Protein AF-A0A2W4SAF0-F1 (afdb_monomer_lite)

pLDDT: mean 78.3, std 9.31, range [55.16, 93.12]

Structure (mmCIF, N/CA/C/O backbone):
data_AF-A0A2W4SAF0-F1
#
_entry.id   AF-A0A2W4SAF0-F1
#
loop_
_atom_site.group_PDB
_atom_site.id
_atom_site.type_symbol
_atom_site.label_atom_id
_atom_site.label_alt_id
_atom_site.label_comp_id
_atom_site.label_asym_id
_atom_site.label_entity_id
_atom_site.label_seq_id
_atom_site.pdbx_PDB_ins_code
_atom_site.Cartn_x
_atom_site.Cartn_y
_atom_site.Cartn_z
_atom_site.occupancy
_atom_site.B_iso_or_equiv
_atom_site.auth_seq_id
_atom_site.auth_comp_id
_atom_site.auth_asym_id
_atom_site.auth_atom_id
_atom_site.pdbx_PDB_model_num
ATOM 1 N N . ILE A 1 1 ? -5.925 -13.172 21.850 1.00 57.97 1 ILE A N 1
ATOM 2 C CA . ILE A 1 1 ? -5.957 -11.997 20.949 1.00 57.97 1 ILE A CA 1
ATOM 3 C C . ILE A 1 1 ? -6.164 -12.538 19.541 1.00 57.97 1 ILE A C 1
ATOM 5 O O . ILE A 1 1 ? -5.420 -13.425 19.149 1.00 57.97 1 ILE A O 1
ATOM 9 N N . VAL A 1 2 ? -7.219 -12.111 18.854 1.00 58.62 2 VAL A N 1
ATOM 10 C CA . VAL A 1 2 ? -7.571 -12.497 17.485 1.00 58.62 2 VAL A CA 1
ATOM 11 C C . VAL A 1 2 ? -7.291 -11.284 16.609 1.00 58.62 2 VAL A C 1
ATOM 13 O O . VAL A 1 2 ? -8.038 -10.312 16.633 1.00 58.62 2 VAL A O 1
ATOM 16 N N . THR A 1 3 ? -6.193 -11.334 15.867 1.00 69.50 3 THR A N 1
ATOM 17 C CA . THR A 1 3 ? -5.802 -10.283 14.927 1.00 69.50 3 THR A CA 1
ATOM 18 C C . THR A 1 3 ? -5.999 -10.814 13.518 1.00 69.50 3 THR A C 1
ATOM 20 O O . THR A 1 3 ? -5.421 -11.842 13.165 1.00 69.50 3 THR A O 1
ATOM 23 N N . LEU A 1 4 ? -6.781 -10.115 12.699 1.00 69.56 4 LEU A N 1
ATOM 24 C CA . LEU A 1 4 ? -6.817 -10.355 11.264 1.00 69.56 4 LEU A CA 1
ATOM 25 C C . LEU A 1 4 ? -5.689 -9.552 10.623 1.00 69.56 4 LEU A C 1
ATOM 27 O O . LEU A 1 4 ? -5.702 -8.323 10.632 1.00 69.56 4 LEU A O 1
ATOM 31 N N . THR A 1 5 ? -4.704 -10.257 10.079 1.00 72.69 5 THR A N 1
ATOM 32 C CA . THR A 1 5 ? -3.696 -9.656 9.205 1.00 72.69 5 THR A CA 1
ATOM 33 C C . THR A 1 5 ? -3.988 -10.107 7.789 1.00 72.69 5 THR A C 1
ATOM 35 O O . THR A 1 5 ? -3.860 -11.289 7.478 1.00 72.69 5 THR A O 1
ATOM 38 N N . THR A 1 6 ? -4.378 -9.164 6.942 1.00 70.25 6 THR A N 1
ATOM 39 C CA . THR A 1 6 ? -4.537 -9.393 5.512 1.00 70.25 6 THR A CA 1
ATOM 40 C C . THR A 1 6 ? -3.357 -8.743 4.813 1.00 70.25 6 THR A C 1
ATOM 42 O O . THR A 1 6 ? -3.271 -7.520 4.717 1.00 70.25 6 THR A O 1
ATOM 45 N N . GLU A 1 7 ? -2.428 -9.557 4.329 1.00 68.31 7 GLU A N 1
ATOM 46 C CA . GLU A 1 7 ? -1.390 -9.088 3.420 1.00 68.31 7 GLU A CA 1
ATOM 47 C C . GLU A 1 7 ? -1.877 -9.299 1.989 1.00 68.31 7 GLU A C 1
ATOM 49 O O . GLU A 1 7 ? -2.079 -10.427 1.543 1.00 68.31 7 GLU A O 1
ATOM 54 N N . ILE A 1 8 ? -2.112 -8.196 1.282 1.00 64.69 8 ILE A N 1
ATOM 55 C CA . ILE A 1 8 ? -2.443 -8.211 -0.136 1.00 64.69 8 ILE A CA 1
ATOM 56 C C . ILE A 1 8 ? -1.169 -7.809 -0.867 1.00 64.69 8 ILE A C 1
ATOM 58 O O . ILE A 1 8 ? -0.891 -6.633 -1.117 1.00 64.69 8 ILE A O 1
ATOM 62 N N . ALA A 1 9 ? -0.381 -8.813 -1.237 1.00 58.97 9 ALA A N 1
ATOM 63 C CA . ALA A 1 9 ? 0.497 -8.646 -2.375 1.00 58.97 9 ALA A CA 1
ATOM 64 C C . ALA A 1 9 ? -0.417 -8.484 -3.595 1.00 58.97 9 ALA A C 1
ATOM 66 O O . ALA A 1 9 ? -1.058 -9.438 -4.033 1.00 58.97 9 ALA A O 1
ATOM 67 N N . LEU A 1 10 ? -0.511 -7.264 -4.125 1.00 63.44 10 LEU A N 1
ATOM 68 C CA . LEU A 1 10 ? -0.980 -7.060 -5.489 1.00 63.44 10 LEU A CA 1
ATOM 69 C C . LEU A 1 10 ? 0.072 -7.756 -6.355 1.00 63.44 10 LEU A C 1
ATOM 71 O O . LEU A 1 10 ? 1.126 -7.188 -6.625 1.00 63.44 10 LEU A O 1
ATOM 75 N N . ALA A 1 11 ? -0.146 -9.042 -6.637 1.00 55.16 11 ALA A N 1
ATOM 76 C CA . ALA A 1 11 ? 0.834 -9.981 -7.177 1.00 55.16 11 ALA A CA 1
ATOM 77 C C . ALA A 1 11 ? 1.125 -9.716 -8.666 1.00 55.16 11 ALA A C 1
ATOM 79 O O . ALA A 1 11 ? 1.026 -10.601 -9.510 1.00 55.16 11 ALA A O 1
ATOM 80 N N . GLY A 1 12 ? 1.458 -8.471 -8.992 1.00 64.62 12 GLY A N 1
ATOM 81 C CA . GLY A 1 12 ? 1.795 -8.004 -10.318 1.00 64.62 12 GLY A CA 1
ATOM 82 C C . GLY A 1 12 ? 2.854 -6.916 -10.225 1.00 64.62 12 GLY A C 1
ATOM 83 O O . GLY A 1 12 ? 2.687 -5.915 -9.530 1.00 64.62 12 GLY A O 1
ATOM 84 N N . SER 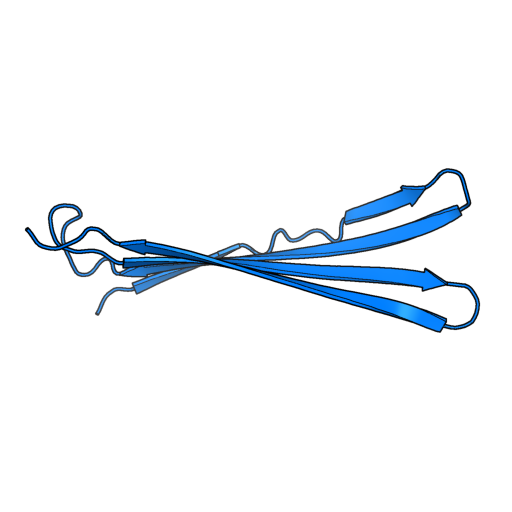A 1 13 ? 3.951 -7.116 -10.947 1.00 71.69 13 SER A N 1
ATOM 85 C CA . SER A 1 13 ? 4.839 -6.019 -11.314 1.00 71.69 13 SER A CA 1
ATOM 86 C C . SER A 1 13 ? 4.213 -5.296 -12.499 1.00 71.69 13 SER A C 1
ATOM 88 O O . SER A 1 13 ? 4.096 -5.854 -13.590 1.00 71.69 13 SER A O 1
ATOM 90 N N . TYR A 1 14 ? 3.780 -4.060 -12.284 1.00 79.75 14 TYR A N 1
ATOM 91 C CA . TYR A 1 14 ? 3.202 -3.222 -13.326 1.00 79.75 14 TYR A CA 1
ATOM 92 C C . TYR A 1 14 ? 4.335 -2.561 -14.097 1.00 79.75 14 TYR A C 1
ATOM 94 O O . TYR A 1 14 ? 5.097 -1.783 -13.525 1.00 79.75 14 TYR A O 1
ATOM 102 N N . THR A 1 15 ? 4.459 -2.880 -15.384 1.00 81.50 15 THR A N 1
ATOM 103 C CA . THR A 1 15 ? 5.442 -2.241 -16.261 1.00 81.50 15 THR A CA 1
ATOM 104 C C . THR A 1 15 ? 4.758 -1.163 -17.087 1.00 81.50 15 THR A C 1
ATOM 106 O O . THR A 1 15 ? 3.799 -1.442 -17.802 1.00 81.50 15 THR A O 1
ATOM 109 N N . PHE A 1 16 ? 5.265 0.060 -17.001 1.00 81.75 16 PHE A N 1
ATOM 110 C CA . PHE A 1 16 ? 4.838 1.184 -17.822 1.00 81.75 16 PHE A CA 1
ATOM 111 C C . PHE A 1 16 ? 5.969 1.507 -18.794 1.00 81.75 16 PHE A C 1
ATOM 113 O O . PHE A 1 16 ? 7.109 1.679 -18.367 1.00 81.75 16 PHE A O 1
ATOM 120 N N . ALA A 1 17 ? 5.666 1.578 -20.086 1.00 80.19 17 ALA A N 1
ATOM 121 C CA . ALA A 1 17 ? 6.593 2.061 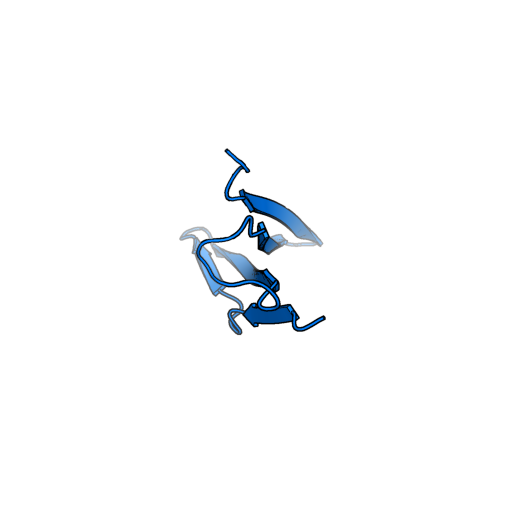-21.100 1.00 80.19 17 ALA A CA 1
ATOM 122 C C . ALA A 1 17 ? 6.154 3.464 -21.515 1.00 80.19 17 ALA A C 1
ATOM 124 O O . ALA A 1 17 ? 5.004 3.673 -21.897 1.00 80.19 17 ALA A O 1
ATOM 125 N N . VAL A 1 18 ? 7.057 4.429 -21.399 1.00 73.00 18 VAL A N 1
ATOM 126 C CA . VAL A 1 18 ? 6.842 5.789 -21.898 1.00 73.00 18 VAL A CA 1
ATOM 127 C C . VAL A 1 18 ? 7.262 5.822 -23.376 1.00 73.00 18 VAL A C 1
ATOM 129 O O . VAL A 1 18 ? 8.159 5.074 -23.766 1.00 73.00 18 VAL A O 1
ATOM 132 N N . GLU A 1 19 ? 6.651 6.673 -24.212 1.00 74.25 19 GLU A N 1
ATOM 133 C CA . GLU A 1 19 ? 6.942 6.760 -25.664 1.00 74.25 19 GLU A CA 1
ATOM 134 C C . GLU A 1 19 ? 8.437 6.919 -25.999 1.00 74.25 19 GLU A C 1
ATOM 136 O O . GLU A 1 19 ? 8.884 6.509 -27.065 1.00 74.25 19 GLU A O 1
ATOM 141 N N . ASN A 1 20 ? 9.235 7.466 -25.078 1.00 72.69 20 ASN A N 1
ATOM 142 C CA . ASN A 1 20 ? 10.678 7.651 -25.233 1.00 72.69 20 ASN A CA 1
ATOM 143 C C . ASN A 1 20 ? 11.529 6.402 -24.906 1.00 72.69 20 ASN A C 1
ATOM 145 O O . ASN A 1 20 ? 12.750 6.510 -24.813 1.00 72.69 20 ASN A O 1
ATOM 149 N N . GLY A 1 21 ? 10.914 5.234 -24.698 1.00 69.38 21 GLY A N 1
ATOM 150 C CA . GLY A 1 21 ? 11.617 3.971 -24.451 1.00 69.38 21 GLY A CA 1
ATOM 151 C C . GLY A 1 21 ? 12.051 3.741 -23.000 1.00 69.38 21 GLY A C 1
ATOM 152 O O . GLY A 1 21 ? 12.681 2.723 -22.710 1.00 69.38 21 GLY A O 1
ATOM 153 N N . LEU A 1 22 ? 11.700 4.634 -22.068 1.00 75.12 22 LEU A N 1
ATOM 154 C CA . LEU A 1 22 ? 11.886 4.385 -20.639 1.00 75.12 22 LEU A CA 1
ATOM 155 C C . LEU A 1 22 ? 10.804 3.423 -20.140 1.00 75.12 22 LEU A C 1
ATOM 157 O O . LEU A 1 22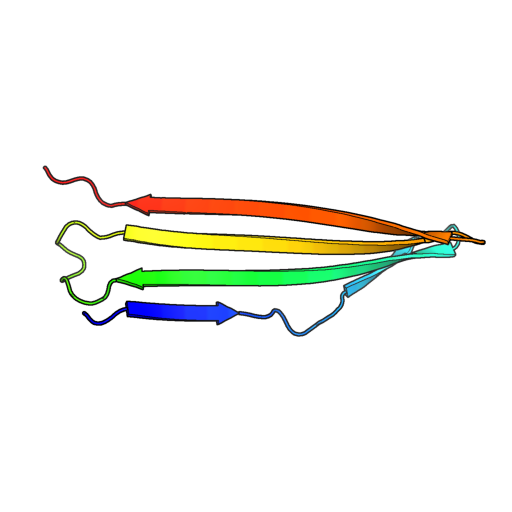 ? 9.630 3.780 -20.045 1.00 75.12 22 LEU A O 1
ATOM 161 N N . ALA A 1 23 ? 11.209 2.202 -19.796 1.00 82.00 23 ALA A N 1
ATOM 162 C CA . ALA A 1 23 ? 10.368 1.273 -19.054 1.00 82.00 23 ALA A CA 1
ATOM 163 C C . ALA A 1 23 ? 10.520 1.530 -17.548 1.00 82.00 23 ALA A C 1
ATOM 165 O O . ALA A 1 23 ? 11.622 1.769 -17.060 1.00 82.00 23 ALA A O 1
ATOM 166 N N . THR A 1 24 ? 9.430 1.461 -16.793 1.00 83.06 24 THR A N 1
ATOM 167 C CA . THR A 1 24 ? 9.439 1.487 -15.328 1.00 83.06 24 THR A CA 1
ATOM 168 C C . THR A 1 24 ? 8.604 0.329 -14.806 1.00 83.06 24 THR A C 1
ATOM 170 O O . THR A 1 24 ? 7.464 0.158 -15.223 1.00 83.06 24 THR A O 1
ATOM 173 N N . SER A 1 25 ? 9.155 -0.456 -13.884 1.00 86.81 25 SER A N 1
ATOM 174 C CA . SER A 1 25 ? 8.432 -1.526 -13.190 1.00 86.81 25 SER A CA 1
ATOM 175 C C . SER A 1 25 ? 8.040 -1.066 -11.794 1.00 86.81 25 SER A C 1
ATOM 177 O O . SER A 1 25 ? 8.825 -0.393 -11.124 1.00 86.81 25 SER A O 1
ATOM 179 N N . MET A 1 26 ? 6.841 -1.423 -11.351 1.00 86.81 26 MET A N 1
ATOM 180 C CA . MET A 1 26 ? 6.285 -1.038 -10.063 1.00 86.81 26 MET A CA 1
ATOM 181 C C . MET A 1 26 ? 5.670 -2.247 -9.354 1.00 86.81 26 MET A C 1
ATOM 183 O O . MET A 1 26 ? 4.799 -2.910 -9.911 1.00 86.81 26 MET A O 1
ATOM 187 N N . THR A 1 27 ? 6.080 -2.502 -8.113 1.00 86.25 27 THR A N 1
ATOM 188 C CA . THR A 1 27 ? 5.581 -3.611 -7.285 1.00 86.25 27 THR A CA 1
ATOM 189 C C . THR A 1 27 ? 4.918 -3.054 -6.020 1.00 86.25 27 THR A C 1
ATOM 191 O O . THR A 1 27 ? 5.618 -2.696 -5.063 1.00 86.25 27 THR A O 1
ATOM 194 N N . PRO A 1 28 ? 3.579 -2.929 -6.001 1.00 83.38 28 PRO A N 1
ATOM 195 C CA . PRO A 1 28 ? 2.845 -2.496 -4.821 1.00 83.38 28 PRO A CA 1
ATOM 196 C C . PRO A 1 28 ? 2.631 -3.647 -3.826 1.00 83.38 28 PRO A C 1
ATOM 198 O O . PRO A 1 28 ? 2.332 -4.781 -4.195 1.00 83.38 28 PRO A O 1
ATOM 201 N N . ARG A 1 29 ? 2.752 -3.342 -2.534 1.00 86.25 29 ARG A N 1
ATOM 202 C CA . ARG A 1 29 ? 2.483 -4.244 -1.408 1.00 86.25 29 ARG A CA 1
ATOM 203 C C . ARG A 1 29 ? 1.550 -3.548 -0.430 1.00 86.25 29 ARG A C 1
ATOM 205 O O . ARG A 1 29 ? 1.856 -2.443 0.017 1.00 86.25 29 ARG A O 1
ATOM 212 N N . LEU A 1 30 ? 0.435 -4.191 -0.102 1.00 85.06 30 LEU A N 1
ATOM 213 C CA . LEU A 1 30 ? -0.557 -3.674 0.833 1.00 85.06 30 LEU A CA 1
ATOM 214 C C . LEU A 1 30 ? -0.647 -4.599 2.044 1.00 85.06 30 LEU A C 1
ATOM 216 O O . LEU A 1 30 ? -0.722 -5.818 1.899 1.00 85.06 30 LEU A O 1
ATOM 220 N N . LYS A 1 31 ? -0.688 -4.026 3.243 1.00 87.94 31 LYS A N 1
ATOM 221 C CA . LYS A 1 31 ? -0.897 -4.773 4.482 1.00 87.94 31 LYS A CA 1
ATOM 222 C C . LYS A 1 31 ? -1.989 -4.104 5.298 1.00 87.94 31 LYS A C 1
ATOM 224 O O . LYS A 1 31 ? -1.876 -2.936 5.647 1.00 87.94 31 LYS A O 1
ATOM 229 N N . ALA A 1 32 ? -3.034 -4.854 5.615 1.00 83.81 32 ALA A N 1
ATOM 230 C CA . ALA A 1 32 ? -4.092 -4.436 6.517 1.00 83.81 32 ALA A CA 1
ATOM 231 C C . ALA A 1 32 ? -4.019 -5.264 7.802 1.00 83.81 32 ALA A C 1
ATOM 233 O O . ALA A 1 32 ? -3.931 -6.492 7.755 1.00 83.81 32 ALA A O 1
ATOM 234 N N . VAL A 1 33 ? -4.066 -4.600 8.953 1.00 85.56 33 VAL A N 1
ATOM 235 C CA . VAL A 1 33 ? -4.117 -5.257 10.262 1.00 85.56 33 VAL A CA 1
ATOM 236 C C . VAL A 1 33 ? -5.320 -4.722 11.018 1.00 85.56 33 VAL A C 1
ATOM 238 O O . VAL A 1 33 ? -5.427 -3.517 11.232 1.00 85.56 33 VAL A O 1
ATOM 241 N N . ALA A 1 34 ? -6.212 -5.613 11.439 1.00 80.75 34 ALA A N 1
ATOM 242 C CA . ALA A 1 34 ? -7.363 -5.295 12.271 1.00 80.75 34 ALA A CA 1
ATOM 243 C C . ALA A 1 34 ? -7.391 -6.210 13.501 1.00 80.75 34 ALA A C 1
ATOM 245 O O . ALA A 1 34 ? -7.245 -7.428 13.392 1.00 80.75 34 ALA A O 1
ATOM 246 N N . ASP A 1 35 ? -7.586 -5.626 14.681 1.00 76.25 35 ASP A N 1
ATOM 247 C CA . ASP A 1 35 ? -7.880 -6.390 15.893 1.00 76.25 35 ASP A CA 1
ATOM 248 C C . ASP A 1 35 ? -9.373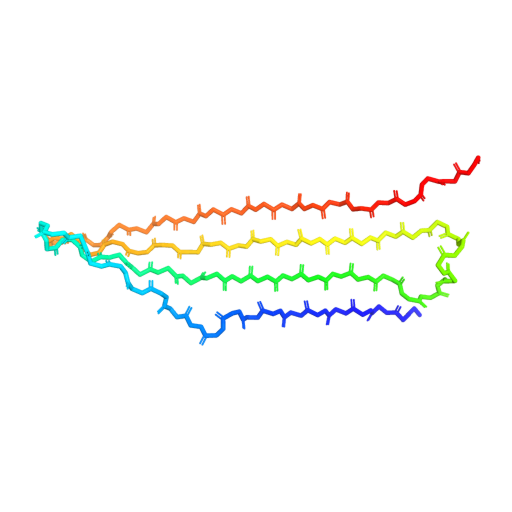 -6.753 15.909 1.00 76.25 35 ASP A C 1
ATOM 250 O O . ASP A 1 35 ? -10.227 -5.868 15.916 1.00 76.25 35 ASP A O 1
ATOM 254 N N . LEU A 1 36 ? -9.682 -8.052 15.893 1.00 72.25 36 LEU A N 1
ATOM 255 C CA . LEU A 1 36 ? -11.048 -8.584 15.902 1.00 72.25 36 LEU A CA 1
ATOM 256 C C . LEU A 1 36 ? -11.463 -9.116 17.281 1.00 72.25 36 LEU A C 1
ATOM 258 O O . LEU A 1 36 ? -12.497 -9.766 17.411 1.00 72.25 36 LEU A O 1
ATOM 262 N N . THR A 1 37 ? -10.665 -8.881 18.326 1.00 71.75 37 THR A N 1
ATOM 263 C CA . THR A 1 37 ? -11.014 -9.318 19.689 1.00 71.75 37 THR A CA 1
ATOM 264 C C . THR A 1 37 ? -12.197 -8.574 20.279 1.00 71.75 37 THR A C 1
ATOM 266 O O . THR A 1 37 ? -12.813 -9.070 21.223 1.00 71.75 37 THR A O 1
ATOM 269 N N . LYS A 1 38 ? -12.493 -7.380 19.762 1.00 69.25 38 LYS A N 1
ATOM 270 C CA . LYS A 1 38 ? -13.528 -6.499 20.287 1.00 69.25 38 LYS A CA 1
ATOM 271 C C . LYS A 1 38 ? -14.664 -6.340 19.274 1.00 69.25 38 LYS A C 1
ATOM 273 O O . LYS A 1 38 ? -14.403 -6.308 18.072 1.00 69.25 38 LYS A O 1
ATOM 278 N N . PRO A 1 39 ? -15.918 -6.208 19.741 1.00 72.25 39 PRO A N 1
ATOM 279 C CA . PRO A 1 39 ? -17.030 -5.803 18.890 1.00 72.25 39 PRO A CA 1
ATOM 280 C C . PRO A 1 39 ? -16.704 -4.501 18.148 1.00 72.25 39 PRO A C 1
ATOM 282 O O . PRO A 1 39 ? -16.057 -3.623 18.715 1.00 72.25 39 PRO A O 1
ATOM 285 N N . LEU A 1 40 ? -17.227 -4.325 16.929 1.00 70.25 40 LEU A N 1
ATOM 286 C CA . LEU A 1 40 ? -17.065 -3.085 16.146 1.00 70.25 40 LEU A CA 1
ATOM 287 C C . LEU A 1 40 ? -17.587 -1.824 16.868 1.00 70.25 40 LEU A C 1
ATOM 289 O O . LEU A 1 40 ? -17.232 -0.711 16.494 1.00 70.25 40 LEU A O 1
ATOM 293 N N . SER A 1 41 ? -18.427 -1.998 17.894 1.00 70.94 41 SER A N 1
ATOM 294 C CA . SER A 1 41 ? -18.951 -0.935 18.760 1.00 70.94 41 SER A CA 1
ATOM 295 C C . SER A 1 41 ? -18.001 -0.505 19.886 1.00 70.94 41 SER A C 1
ATOM 297 O O . SER A 1 41 ? -18.299 0.447 20.601 1.00 70.94 41 SER A O 1
ATOM 299 N N . MET A 1 42 ? -16.877 -1.199 20.076 1.00 71.38 42 MET A N 1
ATOM 300 C CA . MET A 1 42 ? -15.833 -0.844 21.038 1.00 71.38 42 MET A CA 1
ATOM 301 C C . MET A 1 42 ? -14.653 -0.168 20.328 1.00 71.38 42 MET A C 1
ATOM 303 O O . MET A 1 42 ? -14.506 -0.323 19.117 1.00 71.38 42 MET A O 1
ATOM 307 N N . PRO A 1 43 ? -13.773 0.543 21.056 1.00 71.88 43 PRO A N 1
ATOM 308 C CA . PRO A 1 43 ? -12.585 1.152 20.469 1.00 71.88 43 PRO A CA 1
ATOM 309 C C . PRO A 1 43 ? -11.754 0.113 19.713 1.00 71.88 43 PRO A C 1
ATOM 311 O O . PRO A 1 43 ? -11.227 -0.834 20.309 1.00 71.88 43 PRO A O 1
ATOM 314 N N . TRP A 1 44 ? -11.652 0.302 18.402 1.00 74.94 44 TRP A N 1
ATOM 315 C CA . TRP A 1 44 ? -10.897 -0.547 17.492 1.00 74.94 44 TRP A CA 1
ATOM 316 C C . TRP A 1 44 ? -9.780 0.256 16.836 1.00 74.94 44 TRP A C 1
ATOM 318 O O . TRP A 1 44 ? -9.839 1.484 16.738 1.00 74.94 44 TRP A O 1
ATOM 328 N N . ARG A 1 45 ? -8.740 -0.458 16.402 1.00 81.56 45 ARG A N 1
ATOM 329 C CA . ARG A 1 45 ? -7.623 0.099 15.645 1.00 81.56 45 ARG A CA 1
ATOM 330 C C . ARG A 1 45 ? -7.377 -0.764 14.419 1.00 81.56 45 ARG A C 1
ATOM 332 O O . ARG A 1 45 ? -7.219 -1.980 14.537 1.00 81.56 45 ARG A O 1
ATOM 339 N N . THR A 1 46 ? -7.289 -0.115 13.269 1.00 84.62 46 THR A N 1
ATOM 340 C CA . THR A 1 46 ? -6.902 -0.742 12.008 1.00 84.62 46 THR A CA 1
ATOM 341 C C . THR A 1 46 ? -5.749 0.037 11.404 1.00 84.62 46 THR A C 1
ATOM 343 O O . THR A 1 46 ? -5.786 1.267 11.345 1.00 84.62 46 THR A O 1
ATOM 346 N N . THR A 1 47 ? -4.714 -0.668 10.961 1.00 87.50 47 THR A N 1
ATOM 347 C CA . THR A 1 47 ? -3.625 -0.072 10.184 1.00 87.50 47 THR A CA 1
ATOM 348 C C . THR A 1 47 ? -3.690 -0.566 8.752 1.00 87.50 47 THR A C 1
ATOM 350 O O . THR A 1 47 ? -3.989 -1.734 8.496 1.00 87.50 47 THR A O 1
ATOM 353 N N . PHE A 1 48 ? -3.418 0.338 7.823 1.00 87.75 48 PHE A N 1
ATOM 354 C CA . PHE A 1 48 ? -3.309 0.056 6.406 1.00 87.75 48 PHE A CA 1
ATOM 355 C C . PHE A 1 48 ? -1.988 0.621 5.896 1.00 87.75 48 PHE A C 1
ATOM 357 O O . PHE A 1 48 ? -1.817 1.837 5.804 1.00 87.75 48 PHE A O 1
ATOM 364 N N . ASP A 1 49 ? -1.056 -0.271 5.587 1.00 90.06 49 ASP A N 1
ATOM 365 C CA . ASP A 1 49 ? 0.266 0.054 5.074 1.00 90.06 49 ASP A CA 1
ATOM 366 C C . ASP A 1 49 ? 0.306 -0.169 3.564 1.00 90.06 49 ASP A C 1
ATOM 368 O O . ASP A 1 49 ? -0.046 -1.239 3.060 1.00 90.06 49 ASP A O 1
ATOM 372 N N . VAL A 1 50 ? 0.797 0.831 2.843 1.00 88.25 50 VAL A N 1
ATOM 373 C CA . VAL A 1 50 ? 1.062 0.796 1.407 1.00 88.25 50 VAL A CA 1
ATOM 374 C C . VAL A 1 50 ? 2.556 0.947 1.207 1.00 88.25 50 VAL A C 1
ATOM 376 O O . VAL A 1 50 ? 3.147 1.923 1.660 1.00 88.25 50 VAL A O 1
ATOM 379 N N . ASN A 1 51 ? 3.170 0.007 0.499 1.00 88.62 51 ASN A N 1
ATOM 380 C CA . ASN A 1 51 ? 4.571 0.067 0.110 1.00 88.62 51 ASN A CA 1
ATOM 381 C C . ASN A 1 51 ? 4.684 -0.086 -1.403 1.00 88.62 51 ASN A C 1
ATOM 383 O O . ASN A 1 51 ? 4.090 -0.988 -1.988 1.00 88.62 51 ASN A O 1
ATOM 387 N N . LEU A 1 52 ? 5.479 0.767 -2.033 1.00 87.50 52 LEU A N 1
ATOM 388 C CA . LEU A 1 52 ? 5.663 0.812 -3.472 1.00 87.50 52 LEU A CA 1
ATOM 389 C C . LEU A 1 52 ? 7.150 0.770 -3.796 1.00 87.50 52 LEU A C 1
ATOM 391 O O . LEU A 1 52 ? 7.876 1.698 -3.453 1.00 87.50 52 LEU A O 1
ATOM 395 N N . GLY A 1 53 ? 7.596 -0.293 -4.461 1.00 88.00 53 GLY A N 1
ATOM 396 C CA . GLY A 1 53 ? 8.916 -0.331 -5.088 1.00 88.00 53 GLY A CA 1
ATOM 397 C C . GLY A 1 53 ? 8.795 0.025 -6.564 1.00 88.00 53 GLY A C 1
ATOM 398 O O . GLY A 1 53 ? 7.919 -0.508 -7.243 1.00 88.00 53 GLY A O 1
ATOM 399 N N . ARG A 1 54 ? 9.652 0.914 -7.065 1.00 87.69 54 ARG A N 1
ATOM 400 C CA . ARG A 1 54 ? 9.737 1.280 -8.481 1.00 87.69 54 ARG A CA 1
ATOM 401 C C . ARG A 1 54 ? 11.173 1.154 -8.976 1.00 87.69 54 ARG A C 1
ATOM 403 O O . ARG A 1 54 ? 12.071 1.774 -8.409 1.00 87.69 54 ARG A O 1
ATOM 410 N N . GLN A 1 55 ? 11.345 0.437 -10.080 1.00 87.31 55 GLN A N 1
ATOM 411 C CA . GLN A 1 55 ? 12.611 0.249 -10.777 1.00 87.31 55 GLN A CA 1
ATOM 412 C C . GLN A 1 55 ? 12.557 0.890 -12.163 1.00 87.31 55 GLN A C 1
ATOM 414 O O . GLN A 1 55 ? 11.687 0.558 -12.968 1.00 87.31 55 GLN A O 1
ATOM 419 N N . VAL A 1 56 ? 13.525 1.754 -12.460 1.00 86.31 56 VAL A N 1
ATOM 420 C CA . VAL A 1 56 ? 13.722 2.351 -13.785 1.00 86.31 56 VAL A CA 1
ATOM 421 C C . VAL A 1 56 ? 15.073 1.880 -14.333 1.00 86.31 56 VAL A C 1
ATOM 423 O O . VAL A 1 56 ? 16.110 2.332 -13.844 1.00 86.31 56 VAL A O 1
ATOM 426 N N . PRO A 1 57 ? 15.119 0.952 -15.303 1.00 77.06 57 PRO A N 1
ATOM 427 C CA . PRO A 1 57 ? 16.340 0.660 -16.045 1.00 77.06 57 PRO A CA 1
ATOM 428 C C . PRO A 1 57 ? 16.784 1.889 -16.852 1.00 77.06 57 PRO A C 1
ATOM 430 O O . PRO A 1 57 ? 16.113 2.297 -17.795 1.00 77.06 57 PRO A O 1
ATOM 433 N N . ILE A 1 58 ? 17.928 2.472 -16.493 1.00 80.19 58 ILE A N 1
ATOM 434 C CA . ILE A 1 58 ? 18.619 3.491 -17.291 1.00 80.19 58 ILE A CA 1
ATOM 435 C C . ILE A 1 58 ? 19.877 2.818 -17.860 1.00 80.19 58 ILE A C 1
ATOM 437 O O . ILE A 1 58 ? 20.479 1.964 -17.202 1.00 80.19 58 ILE A O 1
ATOM 441 N N . SER A 1 59 ? 20.259 3.125 -19.103 1.00 71.81 59 SER A N 1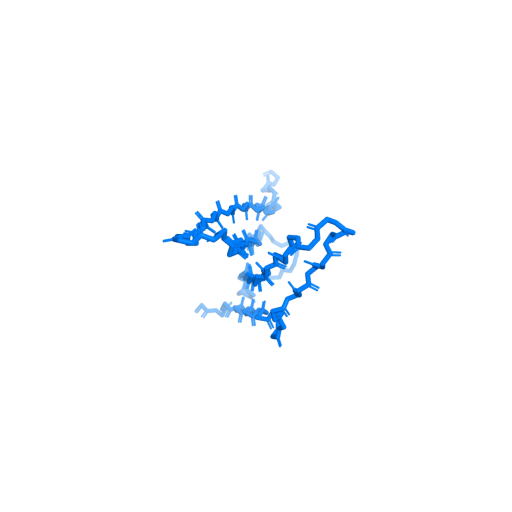
ATOM 442 C CA . SER A 1 59 ? 21.411 2.490 -19.757 1.00 71.81 59 SER A CA 1
ATOM 443 C C . SER A 1 59 ? 22.675 2.653 -18.904 1.00 71.81 59 SER A C 1
ATOM 445 O O . SER A 1 59 ? 23.134 3.772 -18.684 1.00 71.81 59 SER A O 1
ATOM 447 N N . GLY A 1 60 ? 23.220 1.538 -18.416 1.00 69.12 60 GLY A N 1
ATOM 448 C CA . GLY A 1 60 ? 24.439 1.501 -17.606 1.00 69.12 60 GLY A CA 1
ATOM 449 C C . GLY A 1 60 ? 24.232 1.362 -16.094 1.00 69.12 60 GLY A C 1
ATOM 450 O O . GLY A 1 60 ? 25.151 0.871 -15.455 1.00 69.12 60 GLY A O 1
ATOM 451 N N . ASN A 1 61 ? 23.066 1.720 -15.527 1.00 67.56 61 ASN A N 1
ATOM 452 C CA . ASN A 1 61 ? 22.693 1.478 -14.120 1.00 67.56 61 ASN A CA 1
ATOM 453 C C . ASN A 1 61 ? 21.180 1.685 -13.895 1.00 67.56 61 ASN A C 1
ATOM 455 O O . ASN A 1 61 ? 20.599 2.660 -14.362 1.00 67.56 61 ASN A O 1
ATOM 459 N N . GLY A 1 62 ? 20.528 0.793 -13.144 1.00 74.38 62 GLY A N 1
ATOM 460 C CA . GLY A 1 62 ? 19.109 0.934 -12.790 1.00 74.38 62 GLY A CA 1
ATOM 461 C C . GLY A 1 62 ? 18.891 1.854 -11.585 1.00 74.38 62 GLY A C 1
ATOM 462 O O . GLY A 1 62 ? 19.622 1.768 -10.601 1.00 74.38 62 GLY A O 1
ATOM 463 N N . PHE A 1 63 ? 17.858 2.697 -11.628 1.00 82.88 63 PHE A N 1
ATOM 464 C CA . PHE A 1 63 ? 17.424 3.503 -10.487 1.00 82.88 63 PHE A CA 1
ATOM 465 C C . PHE A 1 63 ? 16.312 2.785 -9.717 1.00 82.88 63 PHE A C 1
ATOM 467 O O . PHE A 1 63 ? 15.330 2.334 -10.311 1.00 82.88 63 PHE A O 1
ATOM 474 N N . GLN A 1 64 ? 16.463 2.687 -8.396 1.00 87.56 64 GLN A N 1
ATOM 475 C CA . GLN A 1 64 ? 15.484 2.082 -7.493 1.00 87.56 64 GLN A CA 1
ATOM 476 C C . GLN A 1 64 ? 14.915 3.158 -6.574 1.00 87.56 64 GLN A C 1
ATOM 478 O O . GLN A 1 64 ? 15.657 3.854 -5.884 1.00 87.56 64 GLN A O 1
ATOM 483 N N . THR A 1 65 ? 13.593 3.279 -6.541 1.00 87.62 65 THR A N 1
ATOM 484 C CA . THR A 1 65 ? 12.879 4.162 -5.611 1.00 87.62 65 THR A CA 1
ATOM 485 C C . THR A 1 65 ? 11.864 3.374 -4.823 1.00 87.62 65 THR A C 1
ATOM 487 O O . THR A 1 65 ? 11.160 2.547 -5.394 1.00 87.62 65 THR A O 1
ATOM 490 N N . ASN A 1 66 ? 11.745 3.684 -3.538 1.00 88.94 66 ASN A N 1
ATOM 491 C CA . ASN A 1 66 ? 10.709 3.133 -2.681 1.00 88.94 66 ASN A CA 1
ATOM 492 C C . ASN A 1 66 ? 9.869 4.273 -2.106 1.00 88.94 66 ASN A C 1
ATOM 494 O O . ASN A 1 66 ? 10.404 5.330 -1.774 1.00 88.94 66 ASN A O 1
ATOM 498 N N . ALA A 1 67 ? 8.569 4.048 -1.977 1.00 88.94 67 ALA A N 1
ATOM 499 C CA . ALA A 1 67 ? 7.650 4.930 -1.274 1.00 88.94 67 ALA A CA 1
ATOM 500 C C . ALA A 1 67 ? 6.781 4.103 -0.326 1.00 88.94 67 ALA A C 1
ATOM 502 O O . ALA A 1 67 ? 6.433 2.962 -0.631 1.00 88.94 67 ALA A O 1
ATOM 503 N N . SER A 1 68 ? 6.424 4.676 0.818 1.00 91.62 68 SER A N 1
ATOM 504 C CA . SER A 1 68 ? 5.553 4.026 1.794 1.00 91.62 68 SER A CA 1
ATOM 505 C C . SER A 1 68 ? 4.585 5.027 2.409 1.00 91.62 68 SER A C 1
ATOM 507 O O . SER A 1 68 ? 4.966 6.166 2.677 1.00 91.62 68 SER A O 1
ATOM 509 N N . ALA A 1 69 ? 3.362 4.588 2.679 1.00 93.06 69 ALA A N 1
ATOM 510 C CA . ALA A 1 69 ? 2.355 5.347 3.406 1.00 93.06 69 ALA A CA 1
ATOM 511 C C . ALA A 1 69 ? 1.633 4.426 4.394 1.00 93.06 69 ALA A C 1
ATOM 513 O O . ALA A 1 69 ? 1.356 3.275 4.070 1.00 93.06 69 ALA A O 1
ATOM 514 N N . MET A 1 70 ? 1.313 4.938 5.582 1.00 93.12 70 MET A N 1
ATOM 515 C CA . MET A 1 70 ? 0.532 4.224 6.592 1.00 93.12 70 MET A CA 1
ATOM 516 C C . MET A 1 70 ? -0.687 5.061 6.961 1.00 93.12 70 MET A C 1
ATOM 518 O O . MET A 1 70 ? -0.559 6.227 7.337 1.00 93.12 70 MET A O 1
ATOM 522 N N . LEU A 1 71 ? -1.862 4.445 6.894 1.00 90.19 71 LEU A N 1
ATOM 523 C CA . LEU A 1 71 ? -3.101 4.991 7.425 1.00 90.19 71 LEU A CA 1
ATOM 524 C C . LEU A 1 71 ? -3.442 4.248 8.712 1.00 90.19 71 LEU A C 1
ATOM 526 O O . LEU A 1 71 ? -3.512 3.019 8.738 1.00 90.19 71 LEU A O 1
ATOM 530 N N . ARG A 1 72 ? -3.668 5.004 9.784 1.00 89.31 72 ARG A N 1
ATOM 531 C CA . ARG A 1 72 ? -4.162 4.476 11.052 1.00 89.31 72 ARG A CA 1
ATOM 532 C C . ARG A 1 72 ? -5.58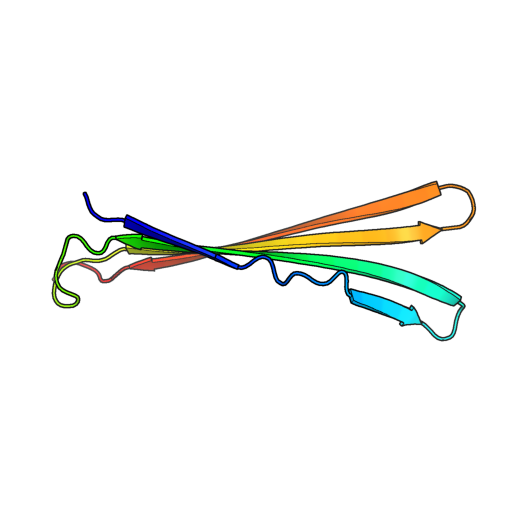1 4.973 11.261 1.00 89.31 72 ARG A C 1
ATOM 534 O O . ARG A 1 72 ? -5.824 6.174 11.301 1.00 89.31 72 ARG A O 1
ATOM 541 N N . LEU A 1 73 ? -6.495 4.025 11.384 1.00 86.00 73 LEU A N 1
ATOM 542 C CA . LEU A 1 73 ? -7.903 4.251 11.657 1.00 86.00 73 LEU A CA 1
ATOM 543 C C . LEU A 1 73 ? -8.163 3.814 13.092 1.00 86.00 73 LEU A C 1
ATOM 545 O O . LEU A 1 73 ? -7.777 2.712 13.492 1.00 86.00 73 LEU A O 1
ATOM 549 N N . GLU A 1 74 ? -8.787 4.683 13.873 1.00 84.12 74 GLU A N 1
ATOM 550 C CA . GLU A 1 74 ? -9.132 4.387 15.254 1.00 84.12 74 GLU A CA 1
ATOM 551 C C . GLU A 1 74 ? -10.474 5.007 15.622 1.00 84.12 74 GLU A C 1
ATOM 553 O O . GLU A 1 74 ? -10.744 6.162 15.298 1.00 84.12 74 GLU A O 1
ATOM 558 N N . LEU A 1 75 ? -11.319 4.215 16.284 1.00 78.31 75 LEU A N 1
ATOM 559 C CA . LEU A 1 75 ? -12.540 4.715 16.901 1.00 78.31 75 LEU A CA 1
ATOM 560 C C . LEU A 1 75 ? -12.180 5.221 18.306 1.00 78.31 75 LEU A C 1
ATOM 562 O O . LEU A 1 75 ? -11.785 4.403 19.147 1.00 78.31 75 LEU A O 1
ATOM 566 N N . PRO A 1 76 ? -12.270 6.536 18.572 1.00 71.94 76 PRO A N 1
ATOM 567 C CA . PRO A 1 76 ? -11.971 7.072 19.891 1.00 71.94 76 PRO A CA 1
ATOM 568 C C . PRO A 1 76 ? -12.974 6.552 20.925 1.00 71.94 76 PRO A C 1
ATOM 570 O O . PRO A 1 76 ? -14.152 6.347 20.627 1.00 71.94 76 PRO A O 1
ATOM 573 N N . THR A 1 77 ? -12.500 6.332 22.151 1.00 70.06 77 THR A N 1
ATOM 574 C CA . THR A 1 77 ? -13.389 6.180 23.308 1.00 70.06 77 THR A CA 1
ATOM 575 C C . THR A 1 77 ? -14.196 7.465 23.504 1.00 70.06 77 THR A C 1
ATOM 577 O O . THR A 1 77 ? -13.610 8.539 23.340 1.00 70.06 77 THR A O 1
ATOM 580 N N . PRO A 1 78 ? -15.493 7.370 23.847 1.00 66.44 78 PRO A N 1
ATOM 581 C CA . PRO A 1 78 ? -16.249 8.523 24.326 1.00 66.44 78 PRO A CA 1
ATOM 582 C C . PRO A 1 78 ? -15.639 9.117 25.601 1.00 66.44 78 PRO A C 1
ATOM 584 O O . PRO A 1 78 ? -14.977 8.361 26.354 1.00 66.44 78 PRO A O 1
#

Foldseek 3Di:
DDKDKDKDFPVDFDWDADPVGWIKTKTKIKIKIWDPPDDPPDKTKIKIKIKMWMWIDDVPDIDIDIDIDMDIDIDDDD

Secondary structure (DSSP, 8-state):
--EEEEEEE----EEEE-TTS-EEEEEEEEEEEEE-SS-TTS--EEEEEEEEEEEEEETTEEEEEEEEEEEEEE----

Sequence (78 aa):
IVTLTTEIALAGSYTFAVENGLATSMTPRLKAVADLTKPLSMPWRTTFDVNLGRQVPISGNGFQTNASAMLRLELPTP

Radius of gyration: 18.21 Å; chains: 1; bounding box: 43×21×50 Å